Protein AF-A0A7X5YBJ0-F1 (afdb_monomer_lite)

Organism: NCBI:txid1472417

Radius of gyration: 13.53 Å; chains: 1; bounding box: 31×34×36 Å

Foldseek 3Di:
DPLLVPQQCLLVVNDDRQLEQLSLLLSQLLVCLVCVVVVHDDPRPHPVLSVLSVVLNVQADLQQRHGDPPDDQVVNLVSVVVSLVVLCPDPVSHDPRHDHQDDDRVDDSNPCSRVSSVPPD

Sequence (121 aa):
MNTKTNFYVFQYAGKEPALNRSDELEAYLAQYFYASSREYSAWVIDKKFTERIMELASYIDASTGYLRKGVDYEEFYNVYTSALDYLDGHPNYSGDGWTSGRVEAGLYPFQKLAKLLNQNL

Structure (mmCIF, N/CA/C/O backbone):
data_AF-A0A7X5YBJ0-F1
#
_entry.id   AF-A0A7X5YBJ0-F1
#
loop_
_atom_site.group_PDB
_atom_site.id
_atom_site.type_symbol
_atom_site.label_atom_id
_atom_site.label_alt_id
_atom_site.label_comp_id
_atom_site.label_asym_id
_atom_site.label_entity_id
_atom_site.label_seq_id
_atom_site.pdbx_PDB_ins_code
_atom_site.Cartn_x
_atom_site.Cartn_y
_atom_site.Cartn_z
_atom_site.occupancy
_atom_site.B_iso_or_equiv
_atom_site.auth_seq_id
_atom_site.auth_comp_id
_atom_site.auth_asym_id
_atom_site.auth_atom_id
_atom_site.pdbx_PDB_model_num
ATOM 1 N N . MET A 1 1 ? -3.348 -21.781 -11.574 1.00 33.91 1 MET A N 1
ATOM 2 C CA . MET A 1 1 ? -3.720 -20.423 -12.030 1.00 33.91 1 MET A CA 1
ATOM 3 C C . MET A 1 1 ? -2.722 -19.457 -11.417 1.00 33.91 1 MET A C 1
ATOM 5 O O . MET A 1 1 ? -2.511 -19.537 -10.215 1.00 33.91 1 MET A O 1
ATOM 9 N N . ASN A 1 2 ? -2.037 -18.652 -12.227 1.00 33.34 2 ASN A N 1
ATOM 10 C CA . ASN A 1 2 ? -0.972 -17.761 -11.764 1.00 33.34 2 ASN A CA 1
ATOM 11 C C . ASN A 1 2 ? -1.620 -16.575 -11.021 1.00 33.34 2 ASN A C 1
ATOM 13 O O . ASN A 1 2 ? -2.311 -15.770 -11.638 1.00 33.34 2 ASN A O 1
ATOM 17 N N . THR A 1 3 ? -1.480 -16.502 -9.697 1.00 47.09 3 THR A N 1
ATOM 18 C CA . THR A 1 3 ? -2.173 -15.520 -8.835 1.00 47.09 3 THR A CA 1
ATOM 19 C C . THR A 1 3 ? -1.812 -14.069 -9.154 1.00 47.09 3 THR A C 1
ATOM 21 O O . THR A 1 3 ? -2.658 -13.195 -8.973 1.00 47.09 3 THR A O 1
ATOM 24 N N . LYS A 1 4 ? -0.621 -13.819 -9.723 1.00 44.59 4 LYS A N 1
ATOM 25 C CA . LYS A 1 4 ? -0.228 -12.498 -10.240 1.00 44.59 4 LYS A CA 1
ATOM 26 C C . LYS A 1 4 ? -1.210 -11.963 -11.284 1.00 44.59 4 LYS A C 1
ATOM 28 O O . LYS A 1 4 ? -1.510 -10.781 -11.276 1.00 44.59 4 LYS A O 1
ATOM 33 N N . THR A 1 5 ? -1.752 -12.814 -12.155 1.00 48.88 5 THR A N 1
ATOM 34 C CA . THR A 1 5 ? -2.581 -12.370 -13.287 1.00 48.88 5 THR A CA 1
ATOM 35 C C . THR A 1 5 ? -3.959 -11.856 -12.856 1.00 48.88 5 THR A C 1
ATOM 37 O O . THR A 1 5 ? -4.542 -11.043 -13.563 1.00 48.88 5 THR A O 1
ATOM 40 N N . ASN A 1 6 ? -4.479 -12.267 -11.695 1.00 52.53 6 ASN A N 1
ATOM 41 C CA . ASN A 1 6 ? -5.843 -11.905 -11.303 1.00 52.53 6 ASN A CA 1
ATOM 42 C C . ASN A 1 6 ? -5.947 -10.488 -10.719 1.00 52.53 6 ASN A C 1
ATOM 44 O O . ASN A 1 6 ? -6.867 -9.762 -11.083 1.00 52.53 6 ASN A O 1
ATOM 48 N N . PHE A 1 7 ? -5.014 -10.045 -9.869 1.00 59.88 7 PHE A N 1
ATOM 49 C CA . PHE A 1 7 ? -5.174 -8.756 -9.178 1.00 59.88 7 PHE A CA 1
ATOM 50 C C . PHE A 1 7 ? -4.973 -7.534 -10.089 1.00 59.88 7 PHE A C 1
ATOM 52 O O . PHE A 1 7 ? -5.741 -6.580 -9.965 1.00 59.88 7 PHE A O 1
ATOM 59 N N . TYR A 1 8 ? -4.058 -7.577 -11.067 1.00 59.03 8 TYR A N 1
ATOM 60 C CA . TYR A 1 8 ? -3.927 -6.481 -12.045 1.00 59.03 8 TYR A CA 1
ATOM 61 C C . TYR A 1 8 ? -5.164 -6.334 -12.932 1.00 59.03 8 TYR A C 1
ATOM 63 O O . TYR A 1 8 ? -5.581 -5.216 -13.229 1.00 59.03 8 TYR A O 1
ATOM 71 N N . VAL A 1 9 ? -5.789 -7.447 -13.332 1.00 53.75 9 VAL A N 1
ATOM 72 C CA . VAL A 1 9 ? -7.009 -7.413 -14.155 1.00 53.75 9 VAL A CA 1
ATOM 73 C C . VAL A 1 9 ? -8.135 -6.686 -13.416 1.00 53.75 9 VAL A C 1
ATOM 75 O O . VAL A 1 9 ? -8.827 -5.867 -14.025 1.00 53.75 9 VAL A O 1
ATOM 78 N N . PHE A 1 10 ? -8.272 -6.911 -12.105 1.00 58.12 10 PHE A N 1
ATOM 79 C CA . PHE A 1 10 ? -9.241 -6.195 -11.271 1.00 58.12 10 PHE A CA 1
ATOM 80 C C . PHE A 1 10 ? -8.845 -4.736 -11.012 1.00 58.12 10 PHE A C 1
ATOM 82 O O . PHE A 1 10 ? -9.705 -3.859 -11.054 1.00 58.12 10 PHE A O 1
ATOM 89 N N . GLN A 1 11 ? -7.557 -4.446 -10.806 1.00 58.75 11 GLN A N 1
ATOM 90 C CA . GLN A 1 11 ? -7.073 -3.077 -10.590 1.00 58.75 11 GLN A CA 1
ATOM 91 C C . GLN A 1 11 ? -7.269 -2.163 -11.801 1.00 58.75 11 GLN A C 1
ATOM 93 O O . GLN A 1 11 ? -7.617 -0.992 -11.638 1.00 58.75 11 GLN A O 1
ATOM 98 N N . TYR A 1 12 ? -7.046 -2.685 -13.006 1.00 60.28 12 TYR A N 1
ATOM 99 C CA . TYR A 1 12 ? -7.075 -1.906 -14.244 1.00 60.28 12 TYR A CA 1
ATOM 100 C C . TYR A 1 12 ? -8.329 -2.142 -15.091 1.00 60.28 12 TYR A C 1
ATOM 102 O O . TYR A 1 12 ? -8.422 -1.610 -16.198 1.00 60.28 12 TYR A O 1
ATOM 110 N N . ALA A 1 13 ? -9.305 -2.909 -14.587 1.00 61.41 13 ALA A N 1
ATOM 111 C CA . ALA A 1 13 ? -10.540 -3.255 -15.295 1.00 61.41 13 ALA A CA 1
ATOM 112 C C . ALA A 1 13 ? -10.281 -3.798 -16.719 1.00 61.41 13 ALA A C 1
ATOM 114 O O . ALA A 1 13 ? -10.949 -3.414 -17.679 1.00 61.41 13 ALA A O 1
ATOM 115 N N . GLY A 1 14 ? -9.267 -4.658 -16.860 1.00 61.25 14 GLY A N 1
ATOM 116 C CA . GLY A 1 14 ? -8.871 -5.257 -18.139 1.00 61.25 14 GLY A CA 1
ATOM 117 C C . GLY A 1 14 ? -8.018 -4.377 -19.065 1.00 61.25 14 GLY A C 1
ATOM 118 O O . GLY A 1 14 ? -7.765 -4.784 -20.196 1.00 61.25 14 GLY A O 1
ATOM 119 N N . LYS A 1 15 ? -7.563 -3.196 -18.622 1.00 63.38 15 LYS A N 1
ATOM 120 C CA . LYS A 1 15 ? -6.542 -2.407 -19.337 1.00 63.38 15 LYS A CA 1
ATOM 121 C C . LYS A 1 15 ? -5.135 -2.945 -19.065 1.00 63.38 15 LYS A C 1
ATOM 123 O O . LYS A 1 15 ? -4.925 -3.648 -18.077 1.00 63.38 15 LYS A O 1
ATOM 128 N N . GLU A 1 16 ? -4.180 -2.590 -19.928 1.00 64.38 16 GLU A N 1
ATOM 129 C CA . GLU A 1 16 ? -2.766 -2.880 -19.670 1.00 64.38 16 GLU A CA 1
ATOM 130 C C . GLU A 1 16 ? -2.343 -2.285 -18.315 1.00 64.38 16 GLU A C 1
ATOM 132 O O . GLU A 1 16 ? -2.672 -1.123 -18.040 1.00 64.38 16 GLU A O 1
ATOM 137 N N . PRO A 1 17 ? -1.650 -3.063 -17.460 1.00 67.06 17 PRO A N 1
ATOM 138 C CA . PRO A 1 17 ? -1.152 -2.558 -16.192 1.00 67.06 17 PRO A CA 1
ATOM 139 C C . PRO A 1 17 ? -0.214 -1.380 -16.433 1.00 67.06 17 PRO A C 1
ATOM 141 O O . PRO A 1 17 ? 0.698 -1.463 -17.258 1.00 67.06 17 PRO A O 1
ATOM 144 N N . ALA A 1 18 ? -0.423 -0.282 -15.711 1.00 72.50 18 ALA A N 1
ATOM 145 C CA . ALA A 1 18 ? 0.552 0.793 -15.715 1.00 72.50 18 ALA A CA 1
ATOM 146 C C . ALA A 1 18 ? 1.820 0.301 -15.004 1.00 72.50 18 ALA A C 1
ATOM 148 O O . ALA A 1 18 ? 1.737 -0.335 -13.955 1.00 72.50 18 ALA A O 1
ATOM 149 N N . LEU A 1 19 ? 2.995 0.632 -15.543 1.00 85.06 19 LEU A N 1
ATOM 150 C CA . LEU A 1 19 ? 4.274 0.403 -14.867 1.00 85.06 19 LEU A CA 1
ATOM 151 C C . LEU A 1 19 ? 4.407 1.399 -13.702 1.00 85.06 19 LEU A C 1
ATOM 153 O O . LEU A 1 19 ? 5.064 2.439 -13.792 1.00 85.06 19 LEU A O 1
ATOM 157 N N . ASN A 1 20 ? 3.690 1.119 -12.615 1.00 89.19 20 ASN A N 1
ATOM 158 C CA . ASN A 1 20 ? 3.551 1.993 -11.461 1.00 89.19 20 ASN A CA 1
ATOM 159 C C . ASN A 1 20 ? 3.732 1.211 -10.156 1.00 89.19 20 ASN A C 1
ATOM 161 O O . ASN A 1 20 ? 2.938 0.337 -9.827 1.00 89.19 20 ASN A O 1
ATOM 165 N N . ARG A 1 21 ? 4.757 1.551 -9.375 1.00 90.88 21 ARG A N 1
ATOM 166 C CA . ARG A 1 21 ? 5.118 0.797 -8.164 1.00 90.88 21 ARG A CA 1
ATOM 167 C C . ARG A 1 21 ? 4.098 0.916 -7.035 1.00 90.88 21 ARG A C 1
ATOM 169 O O . ARG A 1 21 ? 3.991 -0.019 -6.249 1.00 90.88 21 ARG A O 1
ATOM 176 N N . SER A 1 22 ? 3.348 2.016 -6.944 1.00 91.25 22 SER A N 1
ATOM 177 C CA . SER A 1 22 ? 2.229 2.105 -5.994 1.00 91.25 22 SER A CA 1
ATOM 178 C C . SER A 1 22 ? 1.140 1.097 -6.339 1.00 91.25 22 SER A C 1
ATOM 180 O O . SER A 1 22 ? 0.656 0.406 -5.448 1.00 91.25 22 SER A O 1
ATOM 182 N N . ASP A 1 23 ? 0.813 0.949 -7.623 1.00 88.50 23 ASP A N 1
ATOM 183 C CA . ASP A 1 23 ? -0.190 -0.021 -8.071 1.00 88.50 23 ASP A CA 1
ATOM 184 C C . ASP A 1 23 ? 0.273 -1.470 -7.835 1.00 88.50 23 ASP A C 1
ATOM 186 O O . ASP A 1 23 ? -0.496 -2.300 -7.344 1.00 88.50 23 ASP A O 1
ATOM 190 N N . GLU A 1 24 ? 1.552 -1.750 -8.101 1.00 88.56 24 GLU A N 1
ATOM 191 C CA . GLU A 1 24 ? 2.210 -3.023 -7.774 1.00 88.56 24 GLU A CA 1
ATOM 192 C C . GLU A 1 24 ? 2.138 -3.339 -6.275 1.00 88.56 24 GLU A C 1
ATOM 194 O O . GLU A 1 24 ? 1.768 -4.443 -5.869 1.00 88.56 24 GLU A O 1
ATOM 199 N N . LEU A 1 25 ? 2.460 -2.355 -5.434 1.00 91.56 25 LEU A N 1
ATOM 200 C CA . LEU A 1 25 ? 2.414 -2.494 -3.984 1.00 91.56 25 LEU A CA 1
ATOM 201 C C . LEU A 1 25 ? 0.983 -2.757 -3.491 1.00 91.56 25 LEU A C 1
ATOM 203 O O . LEU A 1 25 ? 0.774 -3.641 -2.657 1.00 91.56 25 LEU A O 1
ATOM 207 N N . GLU A 1 26 ? -0.012 -2.059 -4.047 1.00 90.44 26 GLU A N 1
ATOM 208 C CA . GLU A 1 26 ? -1.430 -2.333 -3.787 1.00 90.44 26 GLU A CA 1
ATOM 209 C C . GLU A 1 26 ? -1.836 -3.753 -4.197 1.00 90.44 26 GLU A C 1
ATOM 211 O O . GLU A 1 26 ? -2.583 -4.412 -3.469 1.00 90.44 26 GLU A O 1
ATOM 216 N N . ALA A 1 27 ? -1.351 -4.244 -5.342 1.00 87.38 27 ALA A N 1
ATOM 217 C CA . ALA A 1 27 ? -1.679 -5.581 -5.834 1.00 87.38 27 ALA A CA 1
ATOM 218 C C . ALA A 1 27 ? -1.131 -6.655 -4.891 1.00 87.38 27 ALA A C 1
ATOM 220 O O . ALA A 1 27 ? -1.813 -7.633 -4.573 1.00 87.38 27 ALA A O 1
ATOM 221 N N . TYR A 1 28 ? 0.086 -6.443 -4.394 1.00 89.50 28 TYR A N 1
ATOM 222 C CA . TYR A 1 28 ? 0.717 -7.336 -3.437 1.00 89.50 28 TYR A CA 1
ATOM 223 C C . TYR A 1 28 ? 0.040 -7.333 -2.068 1.00 89.50 28 TYR A C 1
ATOM 225 O O . TYR A 1 28 ? -0.138 -8.405 -1.484 1.00 89.50 28 TYR A O 1
ATOM 233 N N . LEU A 1 29 ? -0.416 -6.175 -1.587 1.00 91.50 29 LEU A N 1
ATOM 234 C CA . LEU A 1 29 ? -1.252 -6.100 -0.387 1.00 91.50 29 LEU A CA 1
ATOM 235 C C . LEU A 1 29 ? -2.577 -6.847 -0.573 1.00 91.50 29 LEU A C 1
ATOM 237 O O . LEU A 1 29 ? -2.958 -7.636 0.291 1.00 91.50 29 LEU A O 1
ATOM 241 N N . ALA A 1 30 ? -3.251 -6.671 -1.712 1.00 88.12 30 ALA A N 1
ATOM 242 C CA . ALA A 1 30 ? -4.487 -7.393 -2.016 1.00 88.12 30 ALA A CA 1
ATOM 243 C C . ALA A 1 30 ? -4.267 -8.915 -2.044 1.00 88.12 30 ALA A C 1
ATOM 245 O O . ALA A 1 30 ? -5.033 -9.670 -1.440 1.00 88.12 30 ALA A O 1
ATOM 246 N N . GLN A 1 31 ? -3.184 -9.370 -2.681 1.00 85.56 31 GLN A N 1
ATOM 247 C CA . GLN A 1 31 ? -2.806 -10.781 -2.703 1.00 85.56 31 GLN A CA 1
ATOM 248 C C . GLN A 1 31 ? -2.519 -11.316 -1.295 1.00 85.56 31 GLN A C 1
ATOM 250 O O . GLN A 1 31 ? -2.939 -12.429 -0.970 1.00 85.56 31 GLN A O 1
ATOM 255 N N . TYR A 1 32 ? -1.826 -10.538 -0.459 1.00 88.62 32 TYR A N 1
ATOM 256 C CA . TYR A 1 32 ? -1.540 -10.905 0.925 1.00 88.62 32 TYR A CA 1
ATOM 257 C C . TYR A 1 32 ? -2.824 -11.059 1.750 1.00 88.62 32 TYR A C 1
ATOM 259 O O . TYR A 1 32 ? -3.000 -12.082 2.415 1.00 88.62 32 TYR A O 1
ATOM 267 N N . PHE A 1 33 ? -3.751 -10.098 1.674 1.00 88.12 33 PHE A N 1
ATOM 268 C CA . PHE A 1 33 ? -5.038 -10.181 2.373 1.00 88.12 33 PHE A CA 1
ATOM 269 C C . PHE A 1 33 ? -5.880 -11.371 1.909 1.00 88.12 33 PHE A C 1
ATOM 271 O O . PHE A 1 33 ? -6.402 -12.115 2.740 1.00 88.12 33 PHE A O 1
ATOM 278 N N . TYR A 1 34 ? -5.952 -11.610 0.598 1.00 84.38 34 TYR A N 1
ATOM 279 C CA . TYR A 1 34 ? -6.652 -12.768 0.048 1.00 84.38 34 TYR A CA 1
ATOM 280 C C . TYR A 1 34 ? -6.052 -14.094 0.530 1.00 84.38 34 TYR A C 1
ATOM 282 O O . TYR A 1 34 ? -6.786 -14.973 0.980 1.00 84.38 34 TYR A O 1
ATOM 290 N N . ALA A 1 35 ? -4.725 -14.244 0.490 1.00 83.31 35 ALA A N 1
ATOM 291 C CA . ALA A 1 35 ? -4.064 -15.457 0.968 1.00 83.31 35 ALA A CA 1
ATOM 292 C C . ALA A 1 35 ? -4.290 -15.672 2.473 1.00 83.31 35 ALA A C 1
ATOM 294 O O . ALA A 1 35 ? -4.643 -16.776 2.886 1.00 83.31 35 ALA A O 1
ATOM 295 N N . SER A 1 36 ? -4.184 -14.600 3.264 1.00 82.94 36 SER A N 1
ATOM 296 C CA . SER A 1 36 ? -4.402 -14.625 4.715 1.00 82.94 36 SER A CA 1
ATOM 297 C C . SER A 1 36 ? -5.831 -15.046 5.074 1.00 82.94 36 SER A C 1
ATOM 299 O O . SER A 1 36 ? -6.019 -15.824 6.004 1.00 82.94 36 SER A O 1
ATOM 301 N N . SER A 1 37 ? -6.836 -14.605 4.305 1.00 81.19 37 SER A N 1
ATOM 302 C CA . SER A 1 37 ? -8.242 -15.008 4.493 1.00 81.19 37 SER A CA 1
ATOM 303 C C . SER A 1 37 ? -8.510 -16.497 4.228 1.00 81.19 37 SER A C 1
ATOM 305 O O . SER A 1 37 ? -9.531 -17.025 4.658 1.00 81.19 37 SER A O 1
ATOM 307 N N . ARG A 1 38 ? -7.600 -17.180 3.520 1.00 79.88 38 ARG A N 1
ATOM 308 C CA . ARG A 1 38 ? -7.709 -18.597 3.131 1.00 79.88 38 ARG A CA 1
ATOM 309 C C . ARG A 1 38 ? -6.637 -19.482 3.767 1.00 79.88 38 ARG A C 1
ATOM 311 O O . ARG A 1 38 ? -6.404 -20.584 3.281 1.00 79.88 38 ARG A O 1
ATOM 318 N N . GLU A 1 39 ? -5.977 -18.989 4.815 1.00 77.19 39 GLU A N 1
ATOM 319 C CA . GLU A 1 39 ? -4.919 -19.699 5.550 1.00 77.19 39 GLU A CA 1
ATOM 320 C C . GLU A 1 39 ? -3.710 -20.107 4.676 1.00 77.19 39 GLU A C 1
ATOM 322 O O . GLU A 1 39 ? -2.990 -21.060 4.978 1.00 77.19 39 GLU A O 1
ATOM 327 N N . TYR A 1 40 ? -3.446 -19.365 3.594 1.00 76.31 40 TYR A N 1
ATOM 328 C CA . TYR A 1 40 ? -2.276 -19.561 2.735 1.00 76.31 40 TYR A CA 1
ATOM 329 C C . TYR A 1 40 ? -1.186 -18.518 3.004 1.00 76.31 40 TYR A C 1
ATOM 331 O O . TYR A 1 40 ? -1.461 -17.345 3.246 1.00 76.31 40 TYR A O 1
ATOM 339 N N . SER A 1 41 ? 0.081 -18.929 2.882 1.00 65.12 41 SER A N 1
ATOM 340 C CA . SER A 1 41 ? 1.225 -18.013 2.941 1.00 65.12 41 SER A CA 1
ATOM 341 C C . SER A 1 41 ? 1.493 -17.403 1.562 1.00 65.12 41 SER A C 1
ATOM 343 O O . SER A 1 41 ? 1.838 -18.116 0.616 1.00 65.12 41 SER A O 1
ATOM 345 N N . ALA A 1 42 ? 1.342 -16.083 1.434 1.00 64.56 42 ALA A N 1
ATOM 346 C CA . ALA A 1 42 ? 1.740 -15.359 0.231 1.00 64.56 42 ALA A CA 1
ATOM 347 C C . ALA A 1 42 ? 3.237 -15.027 0.289 1.00 64.56 42 ALA A C 1
ATOM 349 O O . ALA A 1 42 ? 3.641 -14.078 0.955 1.00 64.56 42 ALA A O 1
ATOM 350 N N . TRP A 1 43 ? 4.056 -15.783 -0.442 1.00 63.44 43 TRP A N 1
ATOM 351 C CA . TRP A 1 43 ? 5.398 -15.325 -0.803 1.00 63.44 43 TRP A CA 1
ATOM 352 C C . TRP A 1 43 ? 5.287 -14.355 -1.977 1.00 63.44 43 TRP A C 1
ATOM 354 O O . TRP A 1 43 ? 4.733 -14.698 -3.023 1.00 63.44 43 TRP A O 1
ATOM 364 N N . VAL A 1 44 ? 5.765 -13.129 -1.771 1.00 69.25 44 VAL A N 1
ATOM 365 C CA . VAL A 1 44 ? 5.469 -11.994 -2.655 1.00 69.25 44 VAL A CA 1
ATOM 366 C C . VAL A 1 44 ? 6.567 -11.793 -3.708 1.00 69.25 44 VAL A C 1
ATOM 368 O O . VAL A 1 44 ? 6.317 -11.896 -4.911 1.00 69.25 44 VAL A O 1
ATOM 371 N N . ILE A 1 45 ? 7.793 -11.527 -3.245 1.00 78.62 45 ILE A N 1
ATOM 372 C CA . ILE A 1 45 ? 9.014 -11.399 -4.060 1.00 78.62 45 ILE A CA 1
ATOM 373 C C . ILE A 1 45 ? 10.128 -12.190 -3.374 1.00 78.62 45 ILE A C 1
ATOM 375 O O . ILE A 1 45 ? 10.555 -13.230 -3.863 1.00 78.62 45 ILE A O 1
ATOM 379 N N . ASP A 1 46 ? 10.537 -11.725 -2.197 1.00 83.50 46 ASP A N 1
ATOM 380 C CA . ASP A 1 46 ? 11.461 -12.401 -1.298 1.00 83.50 46 ASP A CA 1
ATOM 381 C C . ASP A 1 46 ? 11.013 -12.202 0.159 1.00 83.50 46 ASP A C 1
ATOM 383 O O . ASP A 1 46 ? 9.972 -11.591 0.434 1.00 83.50 46 ASP A O 1
ATOM 387 N N . LYS A 1 47 ? 11.797 -12.719 1.108 1.00 86.25 47 LYS A N 1
ATOM 388 C CA . LYS A 1 47 ? 11.496 -12.591 2.537 1.00 86.25 47 LYS A CA 1
ATOM 389 C C . LYS A 1 47 ? 11.459 -11.127 3.001 1.00 86.25 47 LYS A C 1
ATOM 391 O O . LYS A 1 47 ? 10.536 -10.754 3.716 1.00 86.25 47 LYS A O 1
ATOM 396 N N . LYS A 1 48 ? 12.420 -10.302 2.573 1.00 89.00 48 LYS A N 1
ATOM 397 C CA . LYS A 1 48 ? 12.559 -8.905 3.014 1.00 89.00 48 LYS A CA 1
ATOM 398 C C . LYS A 1 48 ? 11.372 -8.057 2.559 1.00 89.00 48 LYS A C 1
ATOM 400 O O . LYS A 1 48 ? 10.845 -7.265 3.333 1.00 89.00 48 LYS A O 1
ATOM 405 N N . PHE A 1 49 ? 10.931 -8.228 1.317 1.00 90.12 49 PHE A N 1
ATOM 406 C CA . PHE A 1 49 ? 9.751 -7.534 0.818 1.00 90.12 49 PHE A CA 1
ATOM 407 C C . PHE A 1 49 ? 8.474 -8.053 1.477 1.00 90.12 49 PHE A C 1
ATOM 409 O O . PHE A 1 49 ? 7.607 -7.265 1.838 1.00 90.12 49 PHE A O 1
ATOM 416 N N . THR A 1 50 ? 8.378 -9.367 1.702 1.00 89.19 50 THR A N 1
ATOM 417 C CA . THR A 1 50 ? 7.223 -9.965 2.388 1.00 89.19 50 THR A CA 1
ATOM 418 C C . THR A 1 50 ? 7.057 -9.396 3.802 1.00 89.19 50 THR A C 1
ATOM 420 O O . THR A 1 50 ? 5.941 -9.051 4.177 1.00 89.19 50 THR A O 1
ATOM 423 N N . GLU A 1 51 ? 8.146 -9.198 4.553 1.00 91.38 51 GLU A N 1
ATOM 424 C CA . GLU A 1 51 ? 8.113 -8.541 5.871 1.00 91.38 51 GLU A CA 1
ATOM 425 C C . GLU A 1 51 ? 7.538 -7.114 5.796 1.00 91.38 51 GLU A C 1
ATOM 427 O O . GLU A 1 51 ? 6.703 -6.749 6.622 1.00 91.38 51 GLU A O 1
ATOM 432 N N . ARG A 1 52 ? 7.887 -6.335 4.762 1.00 93.88 52 ARG A N 1
ATOM 433 C CA . ARG A 1 52 ? 7.307 -4.995 4.544 1.00 93.88 52 ARG A CA 1
ATOM 434 C C . ARG A 1 52 ? 5.830 -5.029 4.171 1.00 93.88 52 ARG A C 1
ATOM 436 O O . ARG A 1 52 ? 5.072 -4.182 4.634 1.00 93.88 52 ARG A O 1
ATOM 443 N N . ILE A 1 53 ? 5.398 -6.010 3.379 1.00 94.19 53 ILE A N 1
ATOM 444 C CA . ILE A 1 53 ? 3.974 -6.203 3.070 1.00 94.19 53 ILE A CA 1
ATOM 445 C C . ILE A 1 53 ? 3.186 -6.560 4.332 1.00 94.19 53 ILE A C 1
ATOM 447 O O . ILE A 1 53 ? 2.109 -6.010 4.544 1.00 94.19 53 ILE A O 1
ATOM 451 N N . MET A 1 54 ? 3.721 -7.437 5.184 1.00 93.25 54 MET A N 1
ATOM 452 C CA . MET A 1 54 ? 3.090 -7.800 6.457 1.00 93.25 54 MET A CA 1
ATOM 453 C C . MET A 1 54 ? 2.948 -6.593 7.390 1.00 93.25 54 MET A C 1
ATOM 455 O O . MET A 1 54 ? 1.893 -6.401 7.992 1.00 93.25 54 MET A O 1
ATOM 459 N N . GLU A 1 55 ? 3.991 -5.769 7.485 1.00 96.00 55 GLU A N 1
ATOM 460 C CA . GLU A 1 55 ? 3.984 -4.540 8.279 1.00 96.00 55 GLU A CA 1
ATOM 461 C C . GLU A 1 55 ? 2.939 -3.547 7.753 1.00 96.00 55 GLU A C 1
ATOM 463 O O . GLU A 1 55 ? 2.064 -3.125 8.508 1.00 96.00 55 GLU A O 1
ATOM 468 N N . LEU A 1 56 ? 2.920 -3.277 6.442 1.00 95.81 56 LEU A N 1
ATOM 469 C CA . LEU A 1 56 ? 1.886 -2.448 5.809 1.00 95.81 56 LEU A CA 1
ATOM 470 C C . LEU A 1 56 ? 0.472 -2.984 6.044 1.00 95.81 56 LEU A C 1
ATOM 472 O O . LEU A 1 56 ? -0.437 -2.223 6.372 1.00 95.81 56 LEU A O 1
ATOM 476 N N . ALA A 1 57 ? 0.284 -4.295 5.897 1.00 94.31 57 ALA A N 1
ATOM 477 C CA . ALA A 1 57 ? -1.002 -4.940 6.111 1.00 94.31 57 ALA A CA 1
ATOM 478 C C . ALA A 1 57 ? -1.477 -4.818 7.567 1.00 94.31 57 ALA A C 1
ATOM 480 O O . ALA A 1 57 ? -2.683 -4.747 7.810 1.00 94.31 57 ALA A O 1
ATOM 481 N N . SER A 1 58 ? -0.558 -4.748 8.536 1.00 95.50 58 SER A N 1
ATOM 482 C CA . SER A 1 58 ? -0.904 -4.579 9.951 1.00 95.50 58 SER A CA 1
ATOM 483 C C . SER A 1 58 ? -1.590 -3.236 10.233 1.00 95.50 58 SER A C 1
ATOM 485 O O . SER A 1 58 ? -2.514 -3.181 11.047 1.00 95.50 58 SER A O 1
ATOM 487 N N . TYR A 1 59 ? -1.237 -2.184 9.487 1.00 96.31 59 TYR A N 1
ATOM 488 C CA . TYR A 1 59 ? -1.851 -0.860 9.597 1.00 96.31 59 TYR A CA 1
ATOM 489 C C . TYR A 1 59 ? -3.230 -0.763 8.940 1.00 96.31 59 TYR A C 1
ATOM 491 O O . TYR A 1 59 ? -3.960 0.193 9.194 1.00 96.31 59 TYR A O 1
ATOM 499 N N . ILE A 1 60 ? -3.608 -1.722 8.094 1.00 94.88 60 ILE A N 1
ATOM 500 C CA . ILE A 1 60 ? -4.812 -1.644 7.261 1.00 94.88 60 ILE A CA 1
ATOM 501 C C . ILE A 1 60 ? -5.904 -2.554 7.829 1.00 94.88 60 ILE A C 1
ATOM 503 O O . ILE A 1 60 ? -5.678 -3.705 8.216 1.00 94.88 60 ILE A O 1
ATOM 507 N N . ASP A 1 61 ? -7.121 -2.028 7.889 1.00 91.88 61 ASP A N 1
ATOM 508 C CA . ASP A 1 61 ? -8.326 -2.795 8.155 1.00 91.88 61 ASP A CA 1
ATOM 509 C C . ASP A 1 61 ? -8.746 -3.522 6.874 1.00 91.88 61 ASP A C 1
ATOM 511 O O . ASP A 1 61 ? -9.243 -2.911 5.932 1.00 91.88 61 ASP A O 1
ATOM 515 N N . ALA A 1 62 ? -8.560 -4.842 6.846 1.00 88.19 62 ALA A N 1
ATOM 516 C CA . ALA A 1 62 ? -8.872 -5.677 5.689 1.00 88.19 62 ALA A CA 1
ATOM 517 C C . ALA A 1 62 ? -10.357 -5.648 5.279 1.00 88.19 62 ALA A C 1
ATOM 519 O O . ALA A 1 62 ? -10.666 -5.951 4.131 1.00 88.19 62 ALA A O 1
ATOM 520 N N . SER A 1 63 ? -11.271 -5.287 6.189 1.00 86.44 63 SER A N 1
ATOM 521 C CA . SER A 1 63 ? -12.706 -5.205 5.883 1.00 86.44 63 SER A CA 1
ATOM 522 C C . SER A 1 63 ? -13.088 -3.936 5.123 1.00 86.44 63 SER A C 1
ATOM 524 O O . SER A 1 63 ? -14.130 -3.894 4.477 1.00 86.44 63 SER A O 1
ATOM 526 N N . THR A 1 64 ? -12.253 -2.898 5.194 1.00 88.06 64 THR A N 1
ATOM 527 C CA . THR A 1 64 ? -12.536 -1.601 4.564 1.00 88.06 64 THR A CA 1
ATOM 528 C C . THR A 1 64 ? -11.470 -1.189 3.552 1.00 88.06 64 THR A C 1
ATOM 530 O O . THR A 1 64 ? -11.737 -0.373 2.673 1.00 88.06 64 THR A O 1
ATOM 533 N N . GLY A 1 65 ? -10.267 -1.754 3.662 1.00 88.69 65 GLY A N 1
ATOM 534 C CA . GLY A 1 65 ? -9.086 -1.347 2.917 1.00 88.69 65 GLY A CA 1
ATOM 535 C C . GLY A 1 65 ? -8.579 0.043 3.288 1.00 88.69 65 GLY A C 1
ATOM 536 O O . GLY A 1 65 ? -7.891 0.633 2.471 1.00 88.69 65 GLY A O 1
ATOM 537 N N . TYR A 1 66 ? -8.921 0.570 4.469 1.00 91.25 66 TYR A N 1
ATOM 538 C CA . TYR A 1 66 ? -8.401 1.833 5.006 1.00 91.25 66 TYR A CA 1
ATOM 539 C C . TYR A 1 66 ? -7.497 1.593 6.217 1.00 91.25 66 TYR A C 1
ATOM 541 O O . TYR A 1 66 ? -7.422 0.485 6.743 1.00 91.25 66 TYR A O 1
ATOM 549 N N . LEU A 1 67 ? -6.805 2.634 6.686 1.00 93.81 67 LEU A N 1
ATOM 550 C 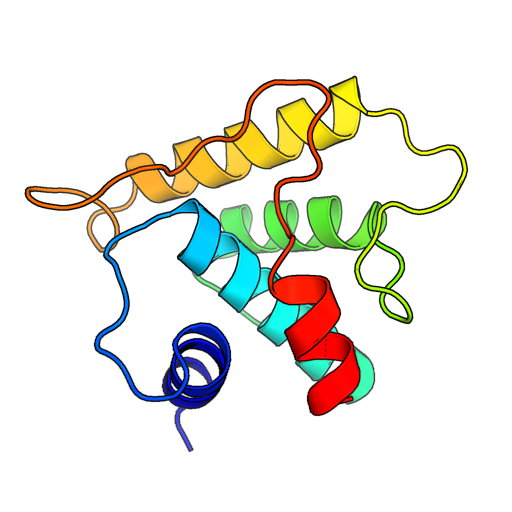CA . LEU A 1 67 ? -6.016 2.547 7.915 1.00 93.81 67 LEU A CA 1
ATOM 551 C C . LEU A 1 67 ? -6.897 2.216 9.126 1.00 93.81 67 LEU A C 1
ATOM 553 O O . LEU A 1 67 ? -7.990 2.762 9.293 1.00 93.81 67 LEU A O 1
ATOM 557 N N . ARG A 1 68 ? -6.391 1.348 10.003 1.00 95.00 68 ARG A N 1
ATOM 558 C CA . ARG A 1 68 ? -7.008 1.061 11.299 1.00 95.00 68 ARG A CA 1
ATOM 559 C C . ARG A 1 68 ? -7.033 2.323 12.157 1.00 95.00 68 ARG A C 1
ATOM 561 O O . ARG A 1 68 ? -6.144 3.173 12.097 1.00 95.00 68 ARG A O 1
ATOM 568 N N . LYS A 1 69 ? -8.042 2.422 13.023 1.00 94.00 69 LYS A N 1
ATOM 569 C CA . LYS A 1 69 ? -8.154 3.526 13.980 1.00 94.00 69 LYS A CA 1
ATOM 570 C C . LYS A 1 69 ? -6.934 3.559 14.909 1.00 94.00 69 LYS A C 1
ATOM 572 O O . LYS A 1 69 ? -6.634 2.561 15.556 1.00 94.00 69 LYS A O 1
ATOM 577 N N . GLY A 1 70 ? -6.304 4.728 15.025 1.00 93.19 70 GLY A N 1
ATOM 578 C CA . GLY A 1 70 ? -5.178 4.961 15.936 1.00 93.19 70 GLY A CA 1
ATOM 579 C C . GLY A 1 70 ? -3.799 4.632 15.362 1.00 93.19 70 GLY A C 1
ATOM 580 O O . GLY A 1 70 ? -2.823 4.766 16.089 1.00 93.19 70 GLY A O 1
ATOM 581 N N . VAL A 1 71 ? -3.709 4.228 14.090 1.00 94.44 71 VAL A N 1
ATOM 582 C CA . VAL A 1 71 ? -2.425 4.110 13.384 1.00 94.44 71 VAL A CA 1
ATOM 583 C C . VAL A 1 71 ? -1.779 5.486 13.247 1.00 94.44 71 VAL A C 1
ATOM 585 O O . VAL A 1 71 ? -2.438 6.441 12.830 1.00 94.44 71 VAL A O 1
ATOM 588 N N . ASP A 1 72 ? -0.488 5.565 13.570 1.00 95.00 72 ASP A N 1
ATOM 589 C CA . ASP A 1 72 ? 0.335 6.729 13.270 1.00 95.00 72 ASP A CA 1
ATOM 590 C C . ASP A 1 72 ? 0.571 6.810 11.755 1.00 95.00 72 ASP A C 1
ATOM 592 O O . ASP A 1 72 ? 1.079 5.878 11.123 1.00 95.00 72 ASP A O 1
ATOM 596 N N . TYR A 1 73 ? 0.150 7.923 11.155 1.00 93.31 73 TYR A N 1
ATOM 597 C CA . TYR A 1 73 ? 0.247 8.099 9.712 1.00 93.31 73 TYR A CA 1
ATOM 598 C C . TYR A 1 73 ? 1.702 8.229 9.241 1.00 93.31 73 TYR A C 1
ATOM 600 O O . TYR A 1 73 ? 2.030 7.746 8.159 1.00 93.31 73 TYR A O 1
ATOM 608 N N . GLU A 1 74 ? 2.568 8.883 10.015 1.00 94.38 74 GLU A N 1
ATOM 609 C CA . GLU A 1 74 ? 3.972 9.073 9.654 1.00 94.38 74 GLU A CA 1
ATOM 610 C C . GLU A 1 74 ? 4.713 7.733 9.674 1.00 94.38 74 GLU A C 1
ATOM 612 O O . GLU A 1 74 ? 5.430 7.413 8.724 1.00 94.38 74 GLU A O 1
ATOM 617 N N . GLU A 1 75 ? 4.466 6.904 10.692 1.00 94.94 75 GLU A N 1
ATOM 618 C CA . GLU A 1 75 ? 4.989 5.536 10.761 1.00 94.94 75 GLU A CA 1
ATOM 619 C C . GLU A 1 75 ? 4.541 4.714 9.544 1.00 94.94 75 GLU A C 1
ATOM 621 O O . GLU A 1 75 ? 5.373 4.183 8.803 1.00 94.94 75 GLU A O 1
ATOM 626 N N . PHE A 1 76 ? 3.234 4.698 9.263 1.00 95.75 76 PHE A N 1
ATOM 627 C CA . PHE A 1 76 ? 2.674 4.043 8.082 1.00 95.75 76 PHE A CA 1
ATOM 628 C C . PHE A 1 76 ? 3.332 4.529 6.779 1.00 95.75 76 PHE A C 1
ATOM 630 O O . PHE A 1 76 ? 3.722 3.725 5.926 1.00 95.75 76 PHE A O 1
ATOM 637 N N . TYR A 1 77 ? 3.466 5.846 6.613 1.00 95.56 77 TYR A N 1
ATOM 638 C CA . TYR A 1 77 ? 3.990 6.451 5.393 1.00 95.56 77 TYR A CA 1
ATOM 639 C C . TYR A 1 77 ? 5.484 6.153 5.196 1.00 95.56 77 TYR A C 1
ATOM 641 O O . TYR A 1 77 ? 5.931 5.929 4.066 1.00 95.56 77 TYR A O 1
ATOM 649 N N . ASN A 1 78 ? 6.256 6.058 6.279 1.00 95.38 78 ASN A N 1
ATOM 650 C CA . ASN A 1 78 ? 7.655 5.630 6.235 1.00 95.38 78 ASN A CA 1
ATOM 651 C C . ASN A 1 78 ? 7.791 4.173 5.768 1.00 95.38 78 ASN A C 1
ATOM 653 O O . ASN A 1 78 ? 8.647 3.859 4.938 1.00 95.38 78 ASN A O 1
ATOM 657 N N . VAL A 1 79 ? 6.908 3.280 6.222 1.00 95.88 79 VAL A N 1
ATOM 658 C CA . VAL A 1 79 ? 6.898 1.890 5.740 1.00 95.88 79 VAL A CA 1
ATOM 659 C C . VAL A 1 79 ? 6.466 1.825 4.269 1.00 95.88 79 VAL A C 1
ATOM 661 O O . VAL A 1 79 ? 7.086 1.113 3.476 1.00 95.88 79 VAL A O 1
ATOM 664 N N . TYR A 1 80 ? 5.461 2.609 3.867 1.00 95.62 80 TYR A N 1
ATOM 665 C CA . TYR A 1 80 ? 5.003 2.698 2.474 1.00 95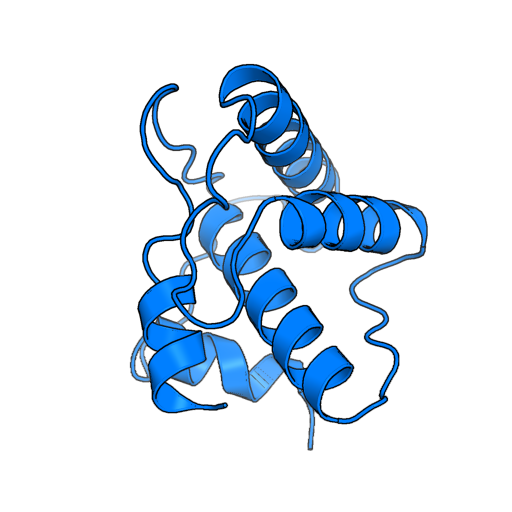.62 80 TYR A CA 1
ATOM 666 C C . TYR A 1 80 ? 6.116 3.168 1.533 1.00 95.62 80 TYR A C 1
ATOM 668 O O . TYR A 1 80 ? 6.385 2.527 0.514 1.00 95.62 80 TYR A O 1
ATOM 676 N N . THR A 1 81 ? 6.811 4.249 1.887 1.00 94.62 81 THR A N 1
ATOM 677 C CA . THR A 1 81 ? 7.928 4.764 1.086 1.00 94.62 81 THR A CA 1
ATOM 678 C C . THR A 1 81 ? 9.085 3.768 1.026 1.00 94.62 81 THR A C 1
ATOM 680 O O . THR A 1 81 ? 9.600 3.526 -0.064 1.00 94.62 81 THR A O 1
ATOM 683 N N . SER A 1 82 ? 9.412 3.094 2.135 1.00 94.69 82 SER A N 1
ATOM 684 C CA . SER A 1 82 ? 10.433 2.039 2.161 1.00 94.69 82 SER A CA 1
ATOM 685 C C . SER A 1 82 ? 10.087 0.847 1.257 1.00 94.69 82 SER A C 1
ATOM 687 O O . SER A 1 82 ? 10.967 0.309 0.580 1.00 94.69 82 SER A O 1
ATOM 689 N N . ALA A 1 83 ? 8.818 0.435 1.202 1.00 94.12 83 ALA A N 1
ATOM 690 C CA . ALA A 1 83 ? 8.371 -0.623 0.297 1.00 94.12 83 ALA A CA 1
ATOM 691 C C . ALA A 1 83 ? 8.483 -0.199 -1.179 1.00 94.12 83 ALA A C 1
ATOM 693 O O . ALA A 1 83 ? 8.879 -1.002 -2.026 1.00 94.12 83 ALA A O 1
ATOM 694 N N . LEU A 1 84 ? 8.201 1.068 -1.492 1.00 94.06 84 LEU A N 1
ATOM 695 C CA . LEU A 1 84 ? 8.395 1.605 -2.839 1.00 94.06 84 LEU A CA 1
ATOM 696 C C . LEU A 1 84 ? 9.868 1.735 -3.224 1.00 94.06 84 LEU A C 1
ATOM 698 O O . LEU A 1 84 ? 10.203 1.447 -4.369 1.00 94.06 84 LEU A O 1
ATOM 702 N N . ASP A 1 85 ? 10.738 2.143 -2.299 1.00 93.50 85 ASP A N 1
ATOM 703 C CA . ASP A 1 85 ? 12.192 2.169 -2.518 1.00 93.50 85 ASP A CA 1
ATOM 704 C C . ASP A 1 85 ? 12.727 0.759 -2.796 1.00 93.50 85 ASP A C 1
ATOM 706 O O . ASP A 1 85 ? 13.580 0.571 -3.663 1.00 93.50 85 ASP A O 1
ATOM 710 N N . TYR A 1 86 ? 12.190 -0.254 -2.105 1.00 93.00 86 TYR A N 1
ATOM 711 C CA . TYR A 1 86 ? 12.528 -1.646 -2.385 1.00 93.00 86 TYR A CA 1
ATOM 712 C C . TYR A 1 86 ? 12.166 -2.027 -3.829 1.00 93.00 86 TYR A C 1
ATOM 714 O O . TYR A 1 86 ? 12.996 -2.605 -4.531 1.00 93.00 86 TYR A O 1
ATOM 722 N N . L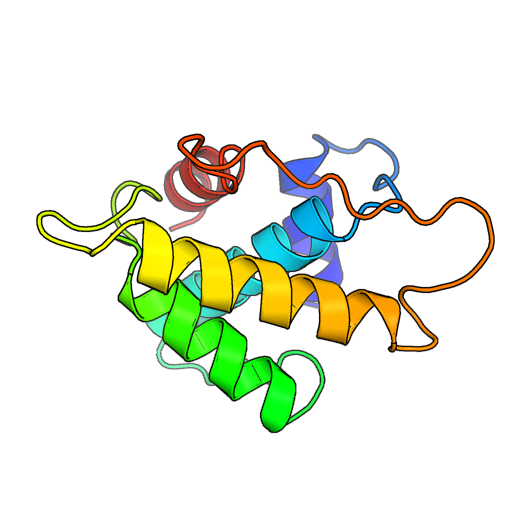EU A 1 87 ? 10.949 -1.700 -4.285 1.00 91.19 87 LEU A N 1
ATOM 723 C CA . LEU A 1 87 ? 10.536 -1.970 -5.666 1.00 91.19 87 LEU A CA 1
ATOM 724 C C . LEU A 1 87 ? 11.383 -1.181 -6.672 1.00 91.19 87 LEU A C 1
ATOM 726 O O . LEU A 1 87 ? 11.772 -1.729 -7.694 1.00 91.19 87 LEU A O 1
ATOM 730 N N . ASP A 1 88 ? 11.722 0.074 -6.385 1.00 90.94 88 ASP A N 1
ATOM 731 C CA . ASP A 1 88 ? 12.564 0.894 -7.264 1.00 90.94 88 ASP A CA 1
ATOM 732 C C . ASP A 1 88 ? 13.958 0.290 -7.482 1.00 90.94 88 ASP A C 1
ATOM 734 O O . ASP A 1 88 ? 14.460 0.264 -8.605 1.00 90.94 88 ASP A O 1
ATOM 738 N N . GLY A 1 89 ? 14.546 -0.294 -6.435 1.00 90.06 89 GLY A N 1
ATOM 739 C CA . GLY A 1 89 ? 15.822 -1.005 -6.523 1.00 90.06 89 GLY A CA 1
ATOM 740 C C . GLY A 1 89 ? 15.751 -2.396 -7.168 1.00 90.06 89 GLY A C 1
ATOM 741 O O . GLY A 1 89 ? 16.795 -3.010 -7.398 1.00 90.06 89 GLY A O 1
ATOM 742 N N . HIS A 1 90 ? 14.558 -2.928 -7.451 1.00 89.25 90 HIS A N 1
ATOM 743 C CA . HIS A 1 90 ? 14.391 -4.293 -7.944 1.00 89.25 90 HIS A CA 1
ATOM 744 C C . HIS A 1 90 ? 14.366 -4.339 -9.491 1.00 89.25 90 HIS A C 1
ATOM 746 O O . HIS A 1 90 ? 13.545 -3.653 -10.096 1.00 89.25 90 HIS A O 1
ATOM 752 N N . PRO A 1 91 ? 15.170 -5.192 -10.168 1.00 87.00 91 PRO A N 1
ATOM 753 C CA . PRO A 1 91 ? 15.307 -5.193 -11.637 1.00 87.00 91 PRO A CA 1
ATOM 754 C C . PRO A 1 91 ? 14.003 -5.352 -12.434 1.00 87.00 91 PRO A C 1
ATOM 756 O O . PRO A 1 91 ? 13.851 -4.781 -13.505 1.00 87.00 91 PRO A O 1
ATOM 759 N N . ASN A 1 92 ? 13.043 -6.121 -11.911 1.00 85.50 92 ASN A N 1
ATOM 760 C CA . ASN A 1 92 ? 11.738 -6.324 -12.564 1.00 85.50 92 ASN A CA 1
ATOM 761 C C . ASN A 1 92 ? 10.789 -5.118 -12.457 1.00 85.50 92 ASN A C 1
ATOM 763 O O . ASN A 1 92 ? 9.727 -5.124 -13.072 1.00 85.50 92 ASN A O 1
ATOM 767 N N . TYR A 1 93 ? 11.151 -4.130 -11.643 1.00 87.44 93 TYR A N 1
ATOM 768 C CA . TYR A 1 93 ? 10.341 -2.970 -11.286 1.00 87.44 93 TYR A CA 1
ATOM 769 C C . TYR A 1 93 ? 11.112 -1.670 -11.544 1.00 87.44 93 TYR A C 1
ATOM 771 O O . TYR A 1 93 ? 10.822 -0.640 -10.939 1.00 87.44 93 TYR A O 1
ATOM 779 N N . SER A 1 94 ? 12.123 -1.709 -12.413 1.00 84.31 94 SER A N 1
ATOM 780 C CA . SER A 1 94 ? 12.989 -0.580 -12.749 1.00 84.31 94 SER A CA 1
ATOM 781 C C . SER A 1 94 ? 13.228 -0.482 -14.258 1.00 84.31 94 SER A C 1
ATOM 783 O O . SER A 1 94 ? 12.892 -1.391 -15.017 1.00 84.31 94 SER A O 1
ATOM 785 N N . GLY A 1 95 ? 13.761 0.659 -14.702 1.00 83.38 95 GLY A N 1
ATOM 786 C CA . GLY A 1 95 ? 13.971 0.971 -16.118 1.00 83.38 95 GLY A CA 1
ATOM 787 C C . GLY A 1 95 ? 12.904 1.890 -16.715 1.00 83.38 95 GLY A C 1
ATOM 788 O O . GLY A 1 95 ? 12.056 2.439 -16.009 1.00 83.38 95 GLY A O 1
ATOM 789 N N . ASP A 1 96 ? 12.980 2.081 -18.030 1.00 83.50 96 ASP A N 1
ATOM 790 C CA . ASP A 1 96 ? 12.173 3.067 -18.747 1.00 83.50 96 ASP A CA 1
ATOM 791 C C . ASP A 1 96 ? 10.670 2.775 -18.643 1.00 83.50 96 ASP A C 1
ATOM 793 O O . ASP A 1 96 ? 10.209 1.651 -18.834 1.00 83.50 96 ASP A O 1
ATOM 797 N N . GLY A 1 97 ? 9.895 3.818 -18.344 1.00 84.44 97 GLY A N 1
ATOM 798 C CA . GLY A 1 97 ? 8.441 3.740 -18.193 1.00 84.44 97 GLY A CA 1
ATOM 799 C C . GLY A 1 97 ? 7.959 3.404 -16.780 1.00 84.44 97 GLY A C 1
ATOM 800 O O . GLY A 1 97 ? 6.790 3.655 -16.489 1.00 84.44 97 GLY A O 1
ATOM 801 N N . TRP A 1 98 ? 8.829 2.922 -15.881 1.00 88.44 98 TRP A N 1
ATOM 802 C CA . TRP A 1 98 ? 8.463 2.738 -14.476 1.00 88.44 98 TRP A CA 1
ATOM 803 C C . TRP A 1 98 ? 8.313 4.071 -13.749 1.00 88.44 98 TRP A C 1
ATOM 805 O O . TRP A 1 98 ? 9.179 4.944 -13.782 1.00 88.44 98 TRP A O 1
ATOM 815 N N . THR A 1 99 ? 7.209 4.198 -13.023 1.00 88.62 99 THR A N 1
ATOM 816 C CA . THR A 1 99 ? 6.925 5.328 -12.138 1.00 88.62 99 THR A CA 1
ATOM 817 C C . THR A 1 99 ? 6.671 4.823 -10.724 1.00 88.62 99 THR A C 1
ATOM 819 O O . THR A 1 99 ? 6.212 3.700 -10.528 1.00 88.62 99 THR A O 1
ATOM 822 N N . SER A 1 100 ? 6.950 5.639 -9.708 1.00 78.94 100 SER A N 1
ATOM 823 C CA . SER A 1 100 ? 6.662 5.243 -8.322 1.00 78.94 100 SER A CA 1
ATOM 824 C C . SER A 1 100 ? 5.252 5.609 -7.868 1.00 78.94 100 SER A C 1
ATOM 826 O O . SER A 1 100 ? 4.794 5.035 -6.896 1.00 78.94 100 SER A O 1
ATOM 828 N N . GLY A 1 101 ? 4.563 6.544 -8.539 1.00 81.88 101 GLY A N 1
ATOM 829 C CA . GLY A 1 101 ? 3.186 6.922 -8.193 1.00 81.88 101 GLY A CA 1
ATOM 830 C C . GLY A 1 101 ? 2.989 7.317 -6.727 1.00 81.88 101 GLY A C 1
ATOM 831 O O . GLY A 1 101 ? 1.961 6.969 -6.151 1.00 81.88 101 GLY A O 1
ATOM 832 N N . ARG A 1 102 ? 3.991 7.945 -6.095 1.00 85.31 102 ARG A N 1
ATOM 833 C CA . ARG A 1 102 ? 3.929 8.312 -4.674 1.00 85.31 102 ARG A CA 1
ATOM 834 C C . ARG A 1 102 ? 2.848 9.355 -4.454 1.00 85.31 102 ARG A C 1
ATOM 836 O O . ARG A 1 102 ? 2.823 10.366 -5.152 1.00 85.31 102 ARG A O 1
ATOM 843 N N . VAL A 1 103 ? 1.987 9.105 -3.478 1.00 85.19 103 VAL A N 1
ATOM 844 C CA . VAL A 1 103 ? 1.040 10.110 -2.991 1.00 85.19 103 VAL A CA 1
ATOM 845 C C . VAL A 1 103 ? 1.732 11.059 -2.019 1.00 85.19 103 VAL A C 1
ATOM 847 O O . VAL A 1 103 ? 2.740 10.704 -1.412 1.00 85.19 103 VAL A O 1
ATOM 850 N N . GLU A 1 104 ? 1.189 12.262 -1.862 1.00 84.81 104 GLU A N 1
ATOM 851 C CA . GLU A 1 104 ? 1.672 13.216 -0.865 1.00 84.81 104 GLU A CA 1
ATOM 852 C C . GLU A 1 104 ? 1.452 12.691 0.563 1.00 84.81 104 GLU A C 1
ATOM 854 O O . GLU A 1 104 ? 0.480 11.983 0.848 1.00 84.81 104 GLU A O 1
ATOM 859 N N . ALA A 1 105 ? 2.345 13.059 1.486 1.00 82.81 105 ALA A N 1
ATOM 860 C CA . ALA A 1 105 ? 2.165 12.749 2.899 1.00 82.81 105 ALA A CA 1
ATOM 861 C C . ALA A 1 105 ? 0.851 13.372 3.412 1.00 82.81 105 ALA A C 1
ATOM 863 O O . ALA A 1 105 ? 0.562 14.540 3.171 1.00 82.81 105 ALA A O 1
ATOM 864 N N . GLY A 1 106 ? 0.050 12.572 4.112 1.00 84.06 106 GLY A N 1
ATOM 865 C CA . GLY A 1 106 ? -1.309 12.891 4.549 1.00 84.06 106 GLY A CA 1
ATOM 866 C C . GLY A 1 106 ? -2.404 12.259 3.680 1.00 84.06 106 GLY A C 1
ATOM 867 O O . GLY A 1 106 ? -3.559 12.227 4.102 1.00 84.06 106 GLY A O 1
ATOM 868 N N . LEU A 1 107 ? -2.070 11.720 2.501 1.00 87.50 107 LEU A N 1
ATOM 869 C CA . LEU A 1 107 ? -3.018 11.040 1.616 1.00 87.50 107 LEU A CA 1
ATOM 870 C C . LEU A 1 107 ? -2.881 9.520 1.697 1.00 87.50 107 LEU A C 1
ATOM 872 O O . LEU A 1 107 ? -1.797 8.967 1.561 1.00 87.50 107 LEU A O 1
ATOM 876 N N . TYR A 1 108 ? -4.000 8.810 1.829 1.00 87.38 108 TYR A N 1
ATOM 877 C CA . TYR A 1 108 ? -3.969 7.350 1.835 1.00 87.38 108 TYR A CA 1
ATOM 878 C C . TYR A 1 108 ? -3.601 6.793 0.440 1.00 87.38 108 TYR A C 1
ATOM 880 O O . TYR A 1 108 ? -4.366 7.027 -0.503 1.00 87.38 108 TYR A O 1
ATOM 888 N N . PRO A 1 109 ? -2.479 6.055 0.279 1.00 88.38 109 PRO A N 1
ATOM 889 C CA . PRO A 1 109 ? -1.988 5.634 -1.034 1.00 88.38 109 PRO A CA 1
ATOM 890 C C . PRO A 1 109 ? -2.817 4.525 -1.675 1.00 88.38 109 PRO A C 1
ATOM 892 O O . PRO A 1 109 ? -2.843 4.441 -2.894 1.00 88.38 109 PRO A O 1
ATOM 895 N N . PHE A 1 110 ? -3.505 3.695 -0.883 1.00 90.50 110 PHE A N 1
ATOM 896 C CA . PHE A 1 110 ? -4.076 2.434 -1.363 1.00 90.50 110 PHE A CA 1
ATOM 897 C C . PHE A 1 110 ? -5.562 2.531 -1.736 1.00 90.50 110 PHE A C 1
ATOM 899 O O . PHE A 1 110 ? -6.418 1.808 -1.224 1.00 90.50 110 PHE A O 1
ATOM 906 N N . GLN A 1 111 ? -5.902 3.469 -2.621 1.00 85.88 111 GLN A N 1
ATOM 907 C CA . GLN A 1 111 ? -7.299 3.765 -2.969 1.00 85.88 111 GLN A CA 1
ATOM 908 C C . GLN A 1 111 ? -7.982 2.638 -3.763 1.00 85.88 111 GLN A C 1
ATOM 910 O O . GLN A 1 111 ? -9.210 2.503 -3.716 1.00 85.88 111 GLN A O 1
ATOM 915 N N . LYS A 1 112 ? -7.225 1.833 -4.523 1.00 85.75 112 LYS A N 1
ATOM 916 C CA . LYS A 1 112 ? -7.787 0.712 -5.295 1.00 85.75 112 LYS A CA 1
ATOM 917 C C . LYS A 1 112 ? -7.928 -0.523 -4.414 1.00 85.75 112 LYS A C 1
ATOM 919 O O . LYS A 1 112 ? -8.875 -1.276 -4.617 1.00 85.75 112 LYS A O 1
ATOM 924 N N . LEU A 1 113 ? -7.078 -0.691 -3.404 1.00 87.94 113 LEU A N 1
ATOM 925 C CA . LEU A 1 113 ? -7.150 -1.777 -2.431 1.00 87.94 113 LEU A CA 1
ATOM 926 C C . LEU A 1 113 ? -8.531 -1.865 -1.775 1.00 87.94 113 LEU A C 1
ATOM 928 O O . LEU A 1 113 ? -9.125 -2.938 -1.780 1.00 87.94 113 LEU A O 1
ATOM 932 N N . ALA A 1 114 ? -9.100 -0.746 -1.319 1.00 81.00 114 ALA A N 1
ATOM 933 C CA . ALA A 1 114 ? -10.459 -0.719 -0.770 1.00 81.00 114 ALA A CA 1
ATOM 934 C C . ALA A 1 114 ? -11.506 -1.276 -1.753 1.00 81.00 114 ALA A C 1
ATOM 936 O O . ALA A 1 114 ? -12.419 -2.001 -1.364 1.00 81.00 114 ALA A O 1
ATOM 937 N N . LYS A 1 115 ? -11.365 -0.998 -3.054 1.00 80.12 115 LYS A N 1
ATOM 938 C CA . LYS A 1 115 ? -12.249 -1.568 -4.084 1.00 80.12 115 LYS A CA 1
ATOM 939 C C . LYS A 1 115 ? -11.990 -3.059 -4.291 1.00 80.12 115 LYS A C 1
ATOM 941 O O . LYS A 1 115 ? -12.945 -3.818 -4.398 1.00 80.12 115 LYS A O 1
ATOM 946 N N . LEU A 1 116 ? -10.725 -3.474 -4.332 1.00 78.19 116 LEU A N 1
ATOM 947 C CA . LEU A 1 116 ? -10.333 -4.869 -4.547 1.00 78.19 116 LEU A CA 1
ATOM 948 C C . LEU A 1 116 ? -10.811 -5.780 -3.418 1.00 78.19 116 LEU A C 1
ATOM 950 O O . LEU A 1 116 ? -11.339 -6.854 -3.697 1.00 78.19 116 LEU A O 1
ATOM 954 N N . LEU A 1 117 ? -10.648 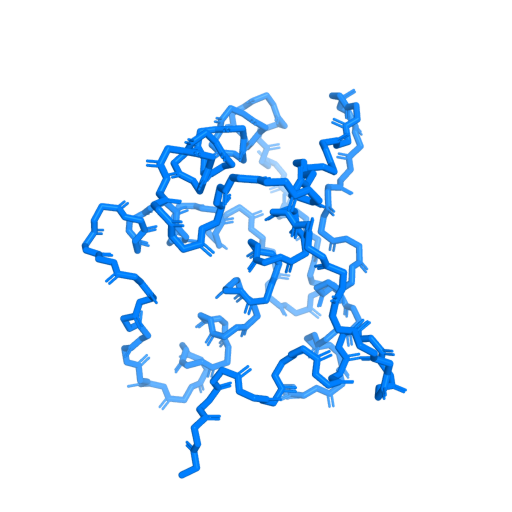-5.347 -2.166 1.00 81.81 117 LEU A N 1
ATOM 955 C CA . LEU A 1 117 ? -11.058 -6.117 -0.993 1.00 81.81 117 LEU A CA 1
ATOM 956 C C . LEU A 1 117 ? -12.585 -6.244 -0.921 1.00 81.81 117 LEU A C 1
ATOM 958 O O . LEU A 1 117 ? -13.084 -7.329 -0.658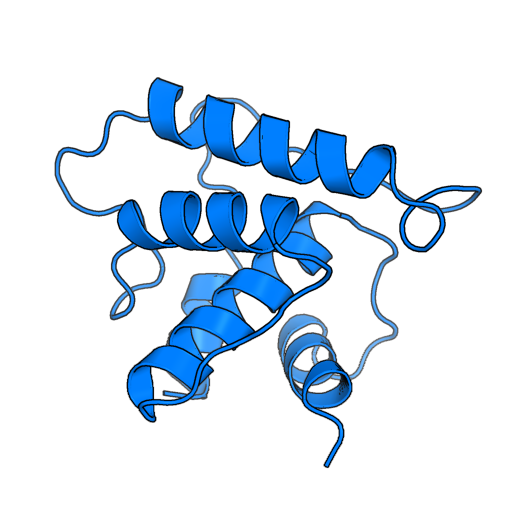 1.00 81.81 117 LEU A O 1
ATOM 962 N N . ASN A 1 118 ? -13.329 -5.193 -1.282 1.00 68.75 118 ASN A N 1
ATOM 963 C CA . ASN A 1 118 ? -14.797 -5.230 -1.330 1.00 68.75 118 ASN A CA 1
ATOM 964 C C . ASN A 1 118 ? -15.380 -6.049 -2.499 1.00 68.75 118 ASN A C 1
ATOM 966 O O . ASN A 1 118 ? -16.577 -6.326 -2.508 1.00 68.75 118 ASN A O 1
ATOM 970 N N . GLN A 1 119 ? -14.579 -6.394 -3.512 1.00 65.12 119 GLN A N 1
ATOM 971 C CA . GLN A 1 119 ? -15.036 -7.138 -4.694 1.00 65.12 119 GLN A CA 1
ATOM 972 C C . GLN A 1 119 ? -14.667 -8.628 -4.673 1.00 65.12 119 GLN A C 1
ATOM 974 O O . GLN A 1 119 ? -15.259 -9.390 -5.433 1.00 65.12 119 GLN A O 1
ATOM 979 N N . ASN A 1 120 ? -13.682 -9.040 -3.867 1.00 56.62 120 ASN A N 1
ATOM 980 C CA . ASN A 1 120 ? -13.038 -10.356 -3.996 1.00 56.62 120 ASN A CA 1
ATOM 981 C C . ASN A 1 120 ? -12.767 -11.100 -2.672 1.00 56.62 120 ASN A C 1
ATOM 983 O O . ASN A 1 120 ? -12.145 -12.168 -2.717 1.00 56.62 120 ASN A O 1
ATOM 987 N N . LEU A 1 121 ? -13.196 -10.570 -1.522 1.00 51.94 121 LEU A N 1
ATOM 988 C CA . LEU A 1 121 ? -13.190 -11.293 -0.243 1.00 51.94 121 LEU A CA 1
ATOM 989 C C . LEU A 1 121 ? -14.588 -11.801 0.114 1.00 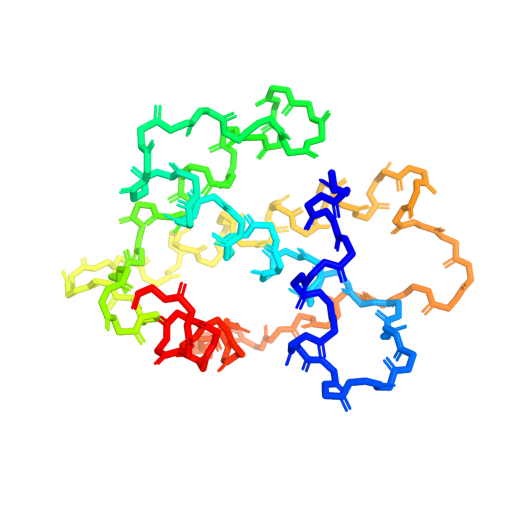51.94 121 LEU A C 1
ATOM 991 O O . LEU A 1 121 ? -15.548 -11.008 0.011 1.00 51.94 121 LEU A O 1
#

pLDDT: mean 82.17, std 14.21, range [33.34, 96.31]

Secondary structure (DSSP, 8-state):
--HHHHHHHHHHTTSPPPSBHHHHHHHHHHHHHHHHHTT-----SSHHHHHHHHHHHHHEETTTTEEPTT--HHHHHHHHHHHHHHHHTSGGG-STT-B--PPPTTS-S-HHHHHHHHHH-